Protein AF-A0A2E4KV28-F1 (afdb_monomer_lite)

Foldseek 3Di:
DVVLVLLQQVLQVLLQVLLVQLVVLVVVQVVCVVVVHDRDDRDAFDQWDWDQDPVGIDIDGDDRVLSVQSSVLSNCPSVVVDDLLVSQLSSQVSSVVVCVVVVPPDRRRHPVVSVVVVVVVVDPSVVVNVVVDDPPDDDPDDD

Structure (mmCIF, N/CA/C/O backbone):
data_AF-A0A2E4KV28-F1
#
_entry.id   AF-A0A2E4KV28-F1
#
loop_
_atom_site.group_PDB
_atom_site.id
_atom_site.type_symbol
_atom_site.label_atom_id
_atom_site.label_alt_id
_atom_site.label_comp_id
_atom_site.label_asym_id
_atom_site.label_entity_id
_atom_site.label_seq_id
_atom_site.pdbx_PDB_ins_code
_atom_site.Cartn_x
_atom_site.Cartn_y
_atom_site.Cartn_z
_atom_site.occupancy
_atom_site.B_iso_or_equiv
_atom_site.auth_seq_id
_atom_site.auth_comp_id
_atom_site.auth_asym_id
_atom_site.auth_atom_id
_atom_site.pdbx_PDB_model_num
ATOM 1 N N . MET A 1 1 ? 1.286 -5.032 -21.818 1.00 56.31 1 MET A N 1
ATOM 2 C CA . MET A 1 1 ? 1.246 -3.733 -21.098 1.00 56.31 1 MET A CA 1
ATOM 3 C C . MET A 1 1 ? -0.023 -3.498 -20.263 1.00 56.31 1 MET A C 1
A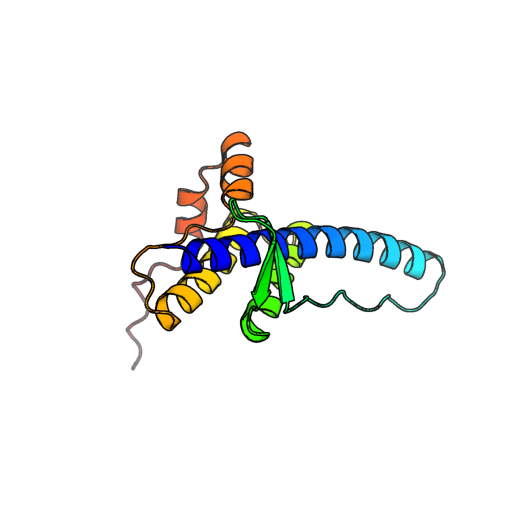TOM 5 O O . MET A 1 1 ? 0.102 -3.059 -19.130 1.00 56.31 1 MET A O 1
ATOM 9 N N . ARG A 1 2 ? -1.240 -3.804 -20.752 1.00 79.25 2 ARG A N 1
ATOM 10 C CA . ARG A 1 2 ? -2.503 -3.498 -20.033 1.00 79.25 2 ARG A CA 1
ATOM 11 C C . ARG A 1 2 ? -2.697 -4.198 -18.677 1.00 79.25 2 ARG A C 1
ATOM 13 O O . ARG A 1 2 ? -3.307 -3.604 -17.798 1.00 79.25 2 ARG A O 1
ATOM 20 N N . ILE A 1 3 ? -2.224 -5.436 -18.502 1.00 83.88 3 ILE A N 1
ATOM 21 C CA . ILE A 1 3 ? -2.482 -6.203 -17.270 1.00 83.88 3 ILE A CA 1
ATOM 22 C C . ILE A 1 3 ? -1.656 -5.705 -16.075 1.00 83.88 3 ILE A C 1
ATOM 24 O O . ILE A 1 3 ? -2.216 -5.524 -15.003 1.00 83.88 3 ILE A O 1
ATOM 28 N N . GLY A 1 4 ? -0.377 -5.365 -16.271 1.00 85.69 4 GLY A N 1
ATOM 29 C CA . GLY A 1 4 ? 0.474 -4.845 -15.194 1.00 85.69 4 GLY A CA 1
ATOM 30 C C . GLY A 1 4 ? -0.035 -3.521 -14.618 1.00 85.69 4 GLY A C 1
ATOM 31 O O . GLY A 1 4 ? -0.110 -3.357 -13.405 1.00 85.69 4 GLY A O 1
ATOM 32 N N . LEU A 1 5 ? -0.519 -2.617 -15.480 1.00 87.12 5 LEU A N 1
ATOM 33 C CA . LEU A 1 5 ? -1.161 -1.372 -15.041 1.00 87.12 5 LEU A CA 1
ATOM 34 C C . LEU A 1 5 ? -2.439 -1.620 -14.224 1.00 87.12 5 LEU A C 1
ATOM 36 O O . LEU A 1 5 ? -2.735 -0.858 -13.308 1.00 87.12 5 LEU A O 1
ATOM 40 N N . ARG A 1 6 ? -3.190 -2.687 -14.532 1.00 89.19 6 ARG A N 1
ATOM 41 C CA . ARG A 1 6 ? -4.394 -3.069 -13.778 1.00 89.19 6 ARG A CA 1
ATOM 42 C C . ARG A 1 6 ? -4.056 -3.698 -12.432 1.00 89.19 6 ARG A C 1
ATOM 44 O O . ARG A 1 6 ? -4.761 -3.412 -11.474 1.00 89.19 6 ARG A O 1
ATOM 51 N N . VAL A 1 7 ? -3.002 -4.514 -12.356 1.00 90.62 7 VAL A N 1
ATOM 52 C CA . VAL A 1 7 ? -2.500 -5.075 -11.088 1.00 90.62 7 VAL A CA 1
ATOM 53 C C . VAL A 1 7 ? -2.096 -3.940 -10.155 1.00 90.62 7 VAL A C 1
ATOM 55 O O . VAL A 1 7 ? -2.652 -3.827 -9.065 1.00 90.62 7 VAL A O 1
ATOM 58 N N . ARG A 1 8 ? -1.224 -3.039 -10.628 1.00 92.12 8 ARG A N 1
ATOM 59 C CA . ARG A 1 8 ? -0.799 -1.864 -9.857 1.00 92.12 8 ARG A CA 1
ATOM 60 C C . ARG A 1 8 ? -1.995 -1.013 -9.430 1.00 92.12 8 ARG A C 1
ATOM 62 O O . ARG A 1 8 ? -2.155 -0.727 -8.254 1.00 92.12 8 ARG A O 1
ATOM 69 N N . GLY A 1 9 ? -2.868 -0.660 -10.377 1.00 92.56 9 GLY A N 1
ATOM 70 C CA . GLY A 1 9 ? -4.043 0.162 -10.089 1.00 92.56 9 GLY A CA 1
ATOM 71 C C . GLY A 1 9 ? -5.007 -0.479 -9.089 1.00 92.56 9 GLY A C 1
ATOM 72 O O . GLY A 1 9 ? -5.608 0.239 -8.295 1.00 92.56 9 GLY A O 1
ATOM 73 N N . HIS A 1 10 ? -5.142 -1.811 -9.097 1.00 94.81 10 HIS A N 1
ATOM 74 C CA . HIS A 1 10 ? -5.923 -2.518 -8.084 1.00 94.81 10 HIS A CA 1
ATOM 75 C C . HIS A 1 10 ? -5.278 -2.367 -6.709 1.00 94.81 10 HIS A C 1
ATOM 77 O O . HIS A 1 10 ? -5.935 -1.957 -5.758 1.00 94.81 10 HIS A O 1
ATOM 83 N N . ILE A 1 11 ? -3.988 -2.675 -6.617 1.00 96.06 11 ILE A N 1
ATOM 84 C CA . ILE A 1 11 ? -3.257 -2.721 -5.350 1.00 96.06 11 ILE A CA 1
ATOM 85 C C . ILE A 1 11 ? -3.156 -1.336 -4.712 1.00 96.06 11 ILE A C 1
ATOM 87 O O . ILE A 1 11 ? -3.500 -1.200 -3.540 1.00 96.06 11 ILE A O 1
ATOM 91 N N . ASP A 1 12 ? -2.806 -0.305 -5.483 1.00 96.69 12 ASP A N 1
ATOM 92 C CA . ASP A 1 12 ? -2.728 1.070 -4.981 1.00 96.69 12 ASP A CA 1
ATOM 93 C C . ASP A 1 12 ? -4.088 1.537 -4.440 1.00 96.69 12 ASP A C 1
ATOM 95 O O . ASP A 1 12 ? -4.186 2.086 -3.343 1.00 96.69 12 ASP A O 1
ATOM 99 N N . LYS A 1 13 ? -5.170 1.270 -5.182 1.00 96.00 13 LYS A N 1
ATOM 100 C CA . LYS A 1 13 ? -6.519 1.660 -4.763 1.00 96.00 13 LYS A CA 1
ATOM 101 C C . LYS A 1 13 ? -6.988 0.870 -3.539 1.00 96.00 13 LYS A C 1
ATOM 103 O O . LYS A 1 13 ? -7.613 1.449 -2.655 1.00 96.00 13 LYS A O 1
ATOM 108 N N . LEU A 1 14 ? -6.687 -0.427 -3.473 1.00 97.06 14 LEU A N 1
ATOM 109 C CA . LEU A 1 14 ? -7.029 -1.274 -2.332 1.00 97.06 14 LEU A CA 1
ATOM 110 C C . LEU A 1 14 ? -6.279 -0.838 -1.067 1.00 97.06 14 LEU A C 1
ATOM 112 O O . LEU A 1 14 ? -6.870 -0.836 0.010 1.00 97.06 14 LEU A O 1
ATOM 116 N N . PHE A 1 15 ? -5.014 -0.428 -1.195 1.00 97.94 15 PHE A N 1
ATOM 117 C CA . PHE A 1 15 ? -4.228 0.119 -0.089 1.00 97.94 15 PHE A CA 1
ATOM 118 C C . PHE A 1 15 ? -4.867 1.395 0.476 1.00 97.94 15 PHE A C 1
ATOM 120 O O . PHE A 1 15 ? -5.078 1.498 1.684 1.00 97.94 15 PHE A O 1
ATOM 127 N N . VAL A 1 16 ? -5.242 2.340 -0.395 1.00 96.69 16 VAL A N 1
ATOM 128 C CA . VAL A 1 16 ? -5.922 3.583 0.015 1.00 96.69 16 VAL A CA 1
ATOM 129 C C . VAL A 1 16 ? -7.276 3.287 0.666 1.00 96.69 16 VAL A C 1
ATOM 131 O O . VAL A 1 16 ? -7.596 3.854 1.708 1.00 96.69 16 VAL A O 1
ATOM 134 N N . GLU A 1 17 ? -8.064 2.370 0.099 1.00 96.06 17 GLU A N 1
ATOM 135 C CA . GLU A 1 17 ? -9.349 1.967 0.683 1.00 96.06 17 GLU A CA 1
ATOM 136 C C . GLU A 1 17 ? -9.172 1.335 2.073 1.00 96.06 17 GLU A C 1
ATOM 138 O O . GLU A 1 17 ? -9.977 1.582 2.973 1.00 96.06 17 GLU A O 1
ATOM 143 N N . ALA A 1 18 ? -8.113 0.547 2.268 1.00 96.00 18 ALA A N 1
ATOM 144 C CA . ALA A 1 18 ? -7.787 -0.043 3.558 1.00 96.00 18 ALA A CA 1
ATOM 145 C C . ALA A 1 18 ? -7.432 1.017 4.605 1.00 96.00 18 ALA A C 1
ATOM 147 O O . ALA A 1 18 ? -7.955 0.959 5.718 1.00 96.00 18 ALA A O 1
ATOM 148 N N . ALA A 1 19 ? -6.612 2.007 4.239 1.00 95.25 19 ALA A N 1
ATOM 149 C CA . ALA A 1 19 ? -6.270 3.126 5.112 1.00 95.25 19 ALA A CA 1
ATOM 150 C C . ALA A 1 19 ? -7.524 3.922 5.520 1.00 95.25 19 ALA A C 1
ATOM 152 O O . ALA A 1 19 ? -7.805 4.085 6.705 1.00 95.25 19 ALA A O 1
ATOM 153 N N . GLN A 1 20 ? -8.371 4.297 4.558 1.00 95.25 20 GLN A N 1
ATOM 154 C CA . GLN A 1 20 ? -9.621 5.021 4.831 1.00 95.25 20 GLN A CA 1
ATOM 155 C C . GLN A 1 20 ? -10.605 4.223 5.702 1.00 95.25 20 GLN A C 1
ATOM 157 O O . GLN A 1 20 ? -11.330 4.787 6.524 1.00 95.25 20 GLN A O 1
ATOM 162 N N . LYS A 1 21 ? -10.681 2.899 5.518 1.00 94.62 21 LYS A N 1
ATOM 163 C CA . LYS A 1 21 ? -11.523 2.035 6.358 1.00 94.62 21 LYS A CA 1
ATOM 164 C C . LYS A 1 21 ? -10.945 1.856 7.759 1.00 94.62 21 LYS A C 1
ATOM 166 O O . LYS A 1 21 ? -11.732 1.758 8.695 1.00 94.62 21 LYS A O 1
ATOM 171 N N . ALA A 1 22 ? -9.621 1.815 7.907 1.00 92.19 22 ALA A N 1
ATOM 172 C CA . ALA A 1 22 ? -8.967 1.759 9.212 1.00 92.19 22 ALA A CA 1
ATOM 173 C C . ALA A 1 22 ? -9.249 3.020 10.032 1.00 92.19 22 ALA A C 1
ATOM 175 O O . ALA A 1 22 ? -9.608 2.911 11.199 1.00 92.19 22 ALA A O 1
ATOM 176 N N . GLU A 1 23 ? -9.167 4.194 9.405 1.00 92.25 23 GLU A N 1
ATOM 177 C CA . GLU A 1 23 ? -9.498 5.475 10.038 1.00 92.25 23 GLU A CA 1
ATOM 178 C C . GLU A 1 23 ? -10.933 5.469 10.586 1.00 92.25 23 GLU A C 1
ATOM 180 O O . GLU A 1 23 ? -11.146 5.595 11.791 1.00 92.25 23 GLU A O 1
ATOM 185 N N . LYS A 1 24 ? -11.914 5.154 9.730 1.00 91.06 24 LYS A N 1
ATOM 186 C CA . LYS A 1 24 ? -13.326 5.051 10.137 1.00 91.06 24 LYS A CA 1
ATOM 187 C C . LYS A 1 24 ? -13.561 3.995 11.215 1.00 91.06 24 LYS A C 1
ATOM 189 O O . LYS A 1 24 ? -14.400 4.182 12.092 1.00 91.06 24 LYS A O 1
ATOM 194 N N . PHE A 1 25 ? -12.871 2.858 11.128 1.00 90.81 25 PHE A N 1
ATOM 195 C CA . PHE A 1 25 ? -12.975 1.798 12.125 1.00 90.81 25 PHE A CA 1
ATOM 196 C C . PHE A 1 25 ? -12.488 2.278 13.494 1.00 90.81 25 PHE A C 1
ATOM 198 O O . PHE A 1 25 ? -13.169 2.030 14.487 1.00 90.81 25 PHE A O 1
ATOM 205 N N . ASN A 1 26 ? -11.363 2.995 13.543 1.00 87.38 26 ASN A N 1
ATOM 206 C CA . ASN A 1 26 ? -10.810 3.536 14.782 1.00 87.38 26 ASN A CA 1
ATOM 207 C C . ASN A 1 26 ? -11.771 4.545 15.433 1.00 87.38 26 ASN A C 1
ATOM 209 O O . ASN A 1 26 ? -12.045 4.427 16.629 1.00 87.38 26 ASN A O 1
ATOM 213 N N . ASP A 1 27 ? -12.365 5.448 14.647 1.00 89.25 27 ASP A N 1
ATOM 214 C CA . ASP A 1 27 ? -13.365 6.408 15.138 1.00 89.25 27 ASP A CA 1
ATOM 215 C C . ASP A 1 27 ? -14.579 5.698 15.756 1.00 89.25 27 ASP A C 1
ATOM 217 O O . ASP A 1 27 ? -15.019 6.000 16.870 1.00 89.25 27 ASP A O 1
ATOM 221 N N . ILE A 1 28 ? -15.116 4.699 15.049 1.00 89.75 28 ILE A N 1
ATOM 222 C CA . ILE A 1 28 ? -16.273 3.926 15.510 1.00 89.75 28 ILE A CA 1
ATOM 223 C C . ILE A 1 28 ? -15.915 3.108 16.755 1.00 89.75 28 ILE A C 1
ATOM 225 O O . ILE A 1 28 ? -16.728 3.028 17.682 1.00 89.75 28 ILE A O 1
ATOM 229 N N . ALA A 1 29 ? -14.723 2.513 16.800 1.00 89.38 29 ALA A N 1
ATOM 230 C CA . ALA A 1 29 ? -14.249 1.742 17.943 1.00 89.38 29 ALA A CA 1
ATOM 231 C C . ALA A 1 29 ? -14.144 2.617 19.197 1.00 89.38 29 ALA A C 1
ATOM 233 O O . ALA A 1 29 ? -14.637 2.214 20.250 1.00 89.38 29 ALA A O 1
ATOM 234 N N . MET A 1 30 ? -13.613 3.840 19.082 1.00 87.94 30 MET A N 1
ATOM 235 C CA . MET A 1 30 ? -13.575 4.800 20.192 1.00 87.94 30 MET A CA 1
ATOM 236 C C . MET A 1 30 ? -14.975 5.129 20.725 1.00 87.94 30 MET A C 1
ATOM 238 O O . MET A 1 30 ? -15.185 5.143 21.939 1.00 87.94 30 MET A O 1
ATOM 242 N N . ILE A 1 31 ? -15.956 5.324 19.838 1.00 90.19 31 ILE A N 1
ATOM 243 C CA . ILE A 1 31 ? -17.353 5.561 20.234 1.00 90.19 31 ILE A CA 1
ATOM 244 C C . ILE A 1 31 ? -17.941 4.338 20.954 1.00 90.19 31 ILE A C 1
ATOM 246 O O . ILE A 1 31 ? -18.626 4.495 21.965 1.00 90.19 31 ILE A O 1
ATOM 250 N N . HIS A 1 32 ? -17.680 3.121 20.467 1.00 90.31 32 HIS A N 1
ATOM 251 C CA . HIS A 1 32 ? -18.184 1.893 21.096 1.00 90.31 32 HIS A CA 1
ATOM 252 C C . HIS A 1 32 ? -17.600 1.702 22.495 1.00 90.31 32 HIS A C 1
ATOM 254 O O . HIS A 1 32 ? -18.356 1.415 23.424 1.00 90.31 32 HIS A O 1
ATOM 260 N N . ILE A 1 33 ? -16.297 1.946 22.657 1.00 89.00 33 ILE A N 1
ATOM 261 C CA . ILE A 1 33 ? -15.613 1.916 23.955 1.00 89.00 33 ILE A CA 1
ATOM 262 C C . ILE A 1 33 ? -16.262 2.920 24.917 1.00 89.00 33 ILE A C 1
ATOM 264 O O . ILE A 1 33 ? -16.626 2.546 26.030 1.00 89.00 33 ILE A O 1
ATOM 268 N N . ALA A 1 34 ? -16.488 4.162 24.477 1.00 90.31 34 ALA A N 1
ATOM 269 C CA . ALA A 1 34 ? -17.135 5.190 25.297 1.00 90.31 34 ALA A CA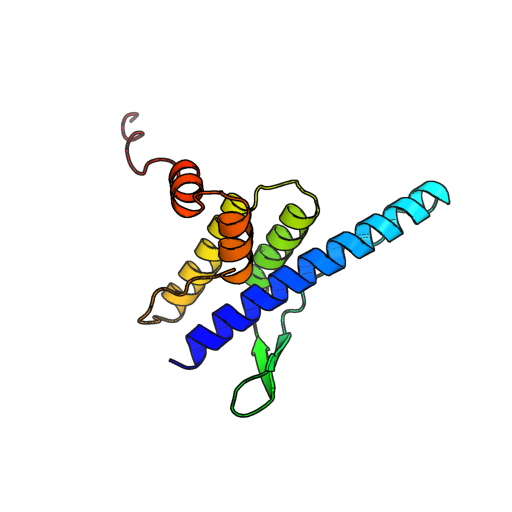 1
ATOM 270 C C . ALA A 1 34 ? -18.580 4.830 25.696 1.00 90.31 34 ALA A C 1
ATOM 272 O O . ALA A 1 34 ? -19.057 5.246 26.749 1.00 90.31 34 ALA A O 1
ATOM 273 N N . GLN A 1 35 ? -19.278 4.046 24.870 1.00 92.25 35 GLN A N 1
ATOM 274 C CA . GLN A 1 35 ? -20.648 3.582 25.113 1.00 92.25 35 GLN A CA 1
ATOM 275 C C . GLN A 1 35 ? -20.723 2.236 25.857 1.00 92.25 35 GLN A C 1
ATOM 277 O O . GLN A 1 35 ? -21.826 1.735 26.072 1.00 92.25 35 GLN A O 1
ATOM 282 N N . GLY A 1 36 ? -19.587 1.621 26.210 1.00 89.81 36 GLY A N 1
ATOM 283 C CA . GLY A 1 36 ? -19.546 0.283 26.813 1.00 89.81 36 GLY A CA 1
ATOM 284 C C . GLY A 1 36 ? -20.055 -0.833 25.889 1.00 89.81 36 GLY A C 1
ATOM 285 O O . GLY A 1 36 ? -20.470 -1.889 26.366 1.00 89.81 36 GLY A O 1
ATOM 286 N N . LYS A 1 37 ? -20.067 -0.602 24.571 1.00 89.62 37 LYS A N 1
ATOM 287 C CA . LYS A 1 37 ? -20.458 -1.593 23.559 1.00 89.62 37 LYS A CA 1
ATOM 288 C C . LYS A 1 37 ? -19.266 -2.469 23.179 1.00 89.62 37 LYS A C 1
ATOM 290 O O . LYS A 1 37 ? -18.112 -2.077 23.334 1.00 89.62 37 LYS A O 1
ATOM 295 N N . SER A 1 38 ? -19.548 -3.651 22.634 1.00 85.50 38 SER A N 1
ATOM 296 C CA . SER A 1 38 ? -18.518 -4.516 22.057 1.00 85.50 38 SER A CA 1
ATOM 297 C C . SER A 1 38 ? -17.772 -3.813 20.920 1.00 85.50 38 SER A C 1
ATOM 299 O O . SER A 1 38 ? -18.354 -2.996 20.205 1.00 85.50 38 SER A O 1
ATOM 301 N N . ALA A 1 39 ? -16.498 -4.164 20.730 1.00 80.75 39 ALA A N 1
ATOM 302 C CA . ALA A 1 39 ? -15.705 -3.647 19.621 1.00 80.75 39 ALA A CA 1
ATOM 303 C C . ALA A 1 39 ? -16.393 -3.933 18.267 1.00 80.75 39 ALA A C 1
ATOM 305 O O . ALA A 1 39 ? -16.970 -5.014 18.100 1.00 80.75 39 ALA A O 1
ATOM 306 N N . PRO A 1 40 ? -16.355 -2.987 17.310 1.00 86.06 40 PRO A N 1
ATOM 307 C CA . PRO A 1 40 ? -16.902 -3.207 15.976 1.00 86.06 40 PRO A CA 1
ATOM 308 C C . PRO A 1 40 ? -16.138 -4.316 15.238 1.00 86.06 40 PRO A C 1
ATOM 310 O O . PRO A 1 40 ? -14.989 -4.625 15.561 1.00 86.06 40 PRO A O 1
ATOM 313 N N . GLU A 1 41 ? -16.762 -4.907 14.218 1.00 86.12 41 GLU A N 1
ATOM 314 C CA . GLU A 1 41 ? -16.074 -5.882 13.369 1.00 86.12 41 GLU A CA 1
ATOM 315 C C . GLU A 1 41 ? -14.975 -5.212 12.528 1.00 86.12 41 GLU A C 1
ATOM 317 O O . GLU A 1 41 ? -15.205 -4.139 11.955 1.00 86.12 41 GLU A O 1
ATOM 322 N N . PRO A 1 42 ? -13.789 -5.837 12.404 1.00 84.44 42 PRO A N 1
ATOM 323 C CA . PRO A 1 42 ? -12.712 -5.292 11.595 1.00 84.44 42 PRO A CA 1
ATOM 324 C C . PRO A 1 42 ? -13.096 -5.284 10.107 1.00 84.44 42 PRO A C 1
ATOM 326 O O . PRO A 1 42 ? -13.729 -6.229 9.615 1.00 84.44 42 PRO A O 1
ATOM 329 N N . PRO A 1 43 ? -12.696 -4.245 9.354 1.00 89.44 43 PRO A N 1
ATOM 330 C CA . PRO A 1 43 ? -13.029 -4.143 7.944 1.00 89.44 43 PRO A CA 1
ATOM 331 C C . PRO A 1 43 ? -12.368 -5.268 7.134 1.00 89.44 43 PRO A C 1
ATOM 333 O O . PRO A 1 43 ? -11.234 -5.667 7.394 1.00 89.44 43 PRO A O 1
ATOM 336 N N . LYS A 1 44 ? -13.085 -5.771 6.122 1.00 89.19 44 LYS A N 1
ATOM 337 C CA . LYS A 1 44 ? -12.613 -6.835 5.222 1.00 89.19 44 LYS A CA 1
ATOM 338 C C . LYS A 1 44 ? -12.257 -6.277 3.835 1.00 89.19 44 LYS A C 1
ATOM 340 O O . LYS A 1 44 ? -12.927 -5.344 3.368 1.00 89.19 44 LYS A O 1
ATOM 345 N N . PRO A 1 45 ? -11.241 -6.844 3.159 1.00 90.69 45 PRO A N 1
ATOM 346 C CA . PRO A 1 45 ? -10.869 -6.432 1.812 1.00 90.69 45 PRO A CA 1
ATOM 347 C C . PRO A 1 45 ? -11.913 -6.857 0.772 1.00 90.69 45 PRO A C 1
ATOM 349 O O . PRO A 1 45 ? -12.381 -7.996 0.817 1.00 90.69 45 PRO A O 1
ATOM 352 N N . PRO A 1 46 ? -12.239 -6.006 -0.214 1.00 91.00 46 PRO A N 1
ATOM 353 C CA . PRO A 1 46 ? -12.881 -6.468 -1.435 1.00 91.00 46 PRO A CA 1
ATOM 354 C C . PRO A 1 46 ? -11.868 -7.197 -2.336 1.00 91.00 46 PRO A C 1
ATOM 356 O O . PRO A 1 46 ? -10.746 -6.741 -2.534 1.00 91.00 46 PRO A O 1
ATOM 359 N N . ASN A 1 47 ? -12.275 -8.322 -2.926 1.00 92.31 47 ASN A N 1
ATOM 360 C CA . ASN A 1 47 ? -11.491 -9.021 -3.956 1.00 92.31 47 ASN A CA 1
ATOM 361 C C . ASN A 1 47 ? -11.730 -8.474 -5.366 1.00 92.31 47 ASN A C 1
ATOM 363 O O . ASN A 1 47 ? -10.907 -8.664 -6.258 1.00 92.31 47 ASN A O 1
ATOM 367 N N . PHE A 1 48 ? -12.882 -7.842 -5.580 1.00 94.00 48 PHE A N 1
ATOM 368 C CA . PHE A 1 48 ? -13.263 -7.238 -6.847 1.00 94.00 48 PHE A CA 1
ATOM 369 C C . PHE A 1 48 ? -13.329 -5.732 -6.683 1.00 94.00 48 PHE A C 1
ATOM 371 O O . PHE A 1 48 ? -13.943 -5.235 -5.740 1.00 94.00 48 PHE A O 1
ATOM 378 N N . MET A 1 49 ? -12.769 -5.001 -7.641 1.00 92.19 49 MET A N 1
ATOM 379 C CA . MET A 1 49 ? -12.910 -3.553 -7.671 1.00 92.19 49 MET A CA 1
ATOM 380 C C . MET A 1 49 ? -13.062 -3.017 -9.086 1.00 92.19 49 MET A C 1
ATOM 382 O O . MET A 1 49 ? -12.534 -3.576 -10.050 1.00 92.19 49 MET A O 1
ATOM 386 N N . LYS A 1 50 ? -13.739 -1.874 -9.198 1.00 92.75 50 LYS A N 1
ATOM 387 C CA . LYS A 1 50 ? -13.776 -1.091 -10.432 1.00 92.75 50 LYS A CA 1
ATOM 388 C C . LYS A 1 50 ? -12.538 -0.211 -10.553 1.00 92.75 50 LYS A C 1
ATOM 390 O O . LYS A 1 50 ? -12.224 0.551 -9.632 1.00 92.75 50 LYS A O 1
ATOM 395 N N . LEU A 1 51 ? -11.885 -0.273 -11.707 1.00 90.25 51 LEU A N 1
ATOM 396 C CA . LEU A 1 51 ? -10.782 0.598 -12.100 1.00 90.25 51 LEU A CA 1
ATOM 397 C C . LEU A 1 51 ? -11.218 1.491 -13.258 1.00 90.25 51 LEU A C 1
ATOM 399 O O . LEU A 1 51 ? -11.801 1.007 -14.229 1.00 90.25 51 LEU A O 1
ATOM 403 N N . LEU A 1 52 ? -10.898 2.782 -13.171 1.00 86.06 52 LEU A N 1
ATOM 404 C CA . LEU A 1 52 ? -11.085 3.709 -14.279 1.00 86.06 52 LEU A CA 1
ATOM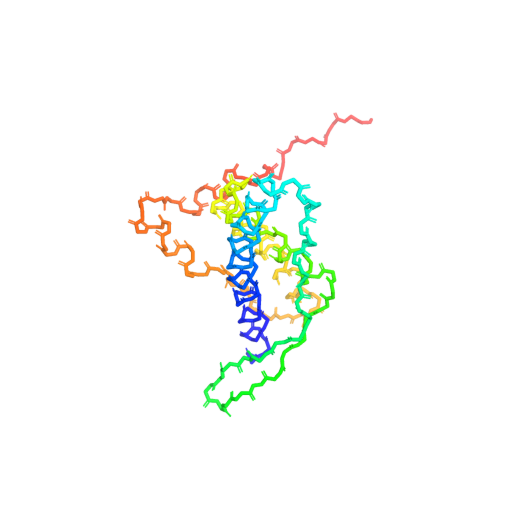 405 C C . LEU A 1 52 ? -9.875 3.622 -15.213 1.00 86.06 52 LEU A C 1
ATOM 407 O O . LEU A 1 52 ? -8.729 3.711 -14.776 1.00 86.06 52 LEU A O 1
ATOM 411 N N . THR A 1 53 ? -10.128 3.429 -16.502 1.00 82.56 53 THR A N 1
ATOM 412 C CA . THR A 1 53 ? -9.100 3.386 -17.548 1.00 82.56 53 THR A CA 1
ATOM 413 C C . THR A 1 53 ? -9.432 4.393 -18.642 1.00 82.56 53 THR A C 1
ATOM 415 O O . THR A 1 53 ? -10.571 4.840 -18.746 1.00 82.56 53 THR A 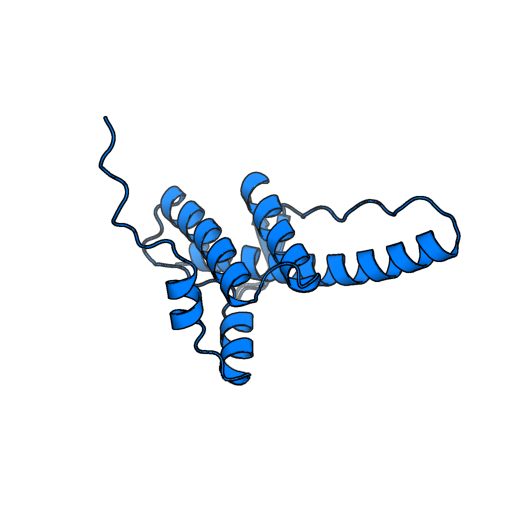O 1
ATOM 418 N N . ALA A 1 54 ? -8.470 4.694 -19.520 1.00 81.69 54 ALA A N 1
ATOM 419 C CA . ALA A 1 54 ? -8.701 5.561 -20.682 1.00 81.69 54 ALA A CA 1
ATOM 420 C C . ALA A 1 54 ? -9.842 5.070 -21.600 1.00 81.69 54 ALA A C 1
ATOM 422 O O . ALA A 1 54 ? -10.432 5.856 -22.329 1.00 81.69 54 ALA A O 1
ATOM 423 N N . SER A 1 55 ? -10.161 3.773 -21.559 1.00 80.94 55 SER A N 1
ATOM 424 C CA . SER A 1 55 ? -11.235 3.140 -22.334 1.00 80.94 55 SER A CA 1
ATOM 425 C C . SER A 1 55 ? -12.534 2.912 -21.541 1.00 80.94 55 SER A C 1
ATOM 427 O O . SER A 1 55 ? -13.401 2.189 -22.021 1.00 80.94 55 SER A O 1
ATOM 429 N N . GLY A 1 56 ? -12.663 3.467 -20.331 1.00 85.62 56 GLY A N 1
ATOM 430 C CA . GLY A 1 56 ? -13.831 3.295 -19.455 1.00 85.62 56 GLY A CA 1
ATOM 431 C C . GLY A 1 56 ? -13.552 2.468 -18.195 1.00 85.62 56 GLY A C 1
ATOM 432 O O . GLY A 1 56 ? -12.396 2.234 -17.824 1.00 85.62 56 GLY A O 1
ATOM 433 N N . GLU A 1 57 ? -14.617 2.043 -17.515 1.00 89.94 57 GLU A N 1
ATOM 434 C CA . GLU A 1 57 ? -14.531 1.241 -16.290 1.00 89.94 57 GLU A CA 1
ATOM 435 C C . GLU A 1 57 ? -14.258 -0.236 -16.594 1.00 89.94 57 GLU A C 1
ATOM 437 O O . GLU A 1 57 ? -14.898 -0.841 -17.454 1.00 89.94 57 GLU A O 1
ATOM 442 N N . VAL A 1 58 ? -13.338 -0.845 -15.846 1.00 90.25 58 VAL A N 1
ATOM 443 C CA . VAL A 1 58 ? -13.090 -2.292 -15.888 1.00 90.25 58 VAL A CA 1
ATOM 444 C C . VAL A 1 58 ? -13.175 -2.887 -14.492 1.00 90.25 58 VAL A C 1
ATOM 446 O O . VAL A 1 58 ? -12.724 -2.284 -13.518 1.00 90.25 58 VAL A O 1
ATOM 449 N N . TRP A 1 59 ? -13.713 -4.099 -14.397 1.00 91.62 59 TRP A N 1
ATOM 450 C CA . TRP A 1 59 ? -13.633 -4.891 -13.177 1.00 91.62 59 TRP A CA 1
ATOM 451 C C . TRP A 1 59 ? -12.277 -5.588 -13.097 1.00 91.62 59 TRP A C 1
ATOM 453 O O . TRP A 1 59 ? -11.817 -6.199 -14.063 1.00 91.62 59 TRP A O 1
ATOM 463 N N . SER A 1 60 ? -11.639 -5.473 -11.940 1.00 92.31 60 SER A N 1
ATOM 464 C CA . SER A 1 60 ? -10.384 -6.132 -11.607 1.00 92.31 60 SER A CA 1
ATOM 465 C C . SER A 1 60 ? -10.616 -7.075 -10.437 1.00 92.31 60 SER A C 1
ATOM 467 O O . SER A 1 60 ? -11.293 -6.708 -9.477 1.00 92.31 60 SER A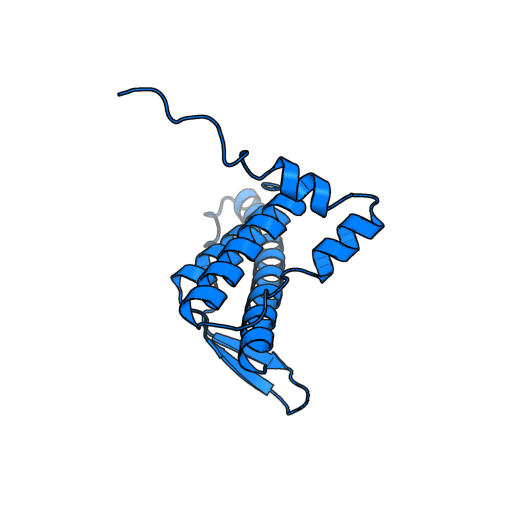 O 1
ATOM 469 N N . TYR A 1 61 ? -10.051 -8.273 -10.527 1.00 93.00 61 TYR A N 1
ATOM 470 C CA . TYR A 1 61 ? -10.043 -9.263 -9.459 1.00 93.00 61 TYR A CA 1
ATOM 471 C C . TYR A 1 61 ? -8.623 -9.421 -8.924 1.00 93.00 61 TYR A C 1
ATOM 473 O O . TYR A 1 61 ? -7.679 -9.520 -9.710 1.00 93.00 61 TYR A O 1
ATOM 481 N N . LEU A 1 62 ? -8.493 -9.470 -7.602 1.00 94.12 62 LEU A N 1
ATOM 482 C CA . LEU A 1 62 ? -7.267 -9.816 -6.901 1.00 94.12 62 LEU A CA 1
ATOM 483 C C . LEU A 1 62 ? -7.538 -11.051 -6.019 1.00 94.12 62 LEU A C 1
ATOM 485 O O . LEU A 1 62 ? -8.495 -11.036 -5.230 1.00 94.12 62 LEU A O 1
ATOM 489 N N . PRO A 1 63 ? -6.725 -12.122 -6.132 1.00 94.69 63 PRO A N 1
ATOM 490 C CA . PRO A 1 63 ? -6.834 -13.284 -5.259 1.00 94.69 63 PRO A CA 1
ATOM 491 C C . PRO A 1 63 ? -6.812 -12.907 -3.777 1.00 94.69 63 PRO A C 1
ATOM 493 O O . PRO A 1 63 ? -6.103 -11.989 -3.365 1.00 94.69 63 PRO A O 1
ATOM 496 N N . GLU A 1 64 ? -7.577 -13.642 -2.969 1.00 94.56 64 GLU A N 1
ATOM 497 C CA . GLU A 1 64 ? -7.817 -13.308 -1.558 1.00 94.56 64 GLU A CA 1
ATOM 498 C C . GLU A 1 64 ? -6.539 -13.234 -0.721 1.00 94.56 64 GLU A C 1
ATOM 500 O O . GLU A 1 64 ? -6.413 -12.376 0.151 1.00 94.56 64 GLU A O 1
ATOM 505 N N . GLN A 1 65 ? -5.566 -14.092 -1.021 1.00 94.38 65 GLN A N 1
ATOM 506 C CA . GLN A 1 65 ? -4.261 -14.072 -0.366 1.00 94.38 65 GLN A CA 1
ATOM 507 C C . GLN A 1 65 ? -3.549 -12.721 -0.531 1.00 94.38 65 GLN A C 1
ATOM 509 O O . GLN A 1 65 ? -3.005 -12.197 0.437 1.00 94.38 65 GLN A O 1
ATOM 514 N N . TYR A 1 66 ? -3.625 -12.103 -1.713 1.00 96.19 66 TYR A N 1
ATOM 515 C CA . TYR A 1 66 ? -3.015 -10.799 -1.968 1.00 96.19 66 TYR A CA 1
ATOM 516 C C . TYR A 1 66 ? -3.883 -9.659 -1.451 1.00 96.19 66 TYR A C 1
ATOM 518 O O . TYR A 1 66 ? -3.354 -8.724 -0.850 1.00 96.19 66 TYR A O 1
ATOM 526 N N . SER A 1 67 ? -5.208 -9.739 -1.620 1.00 96.12 67 SER A N 1
ATOM 527 C CA . SER A 1 67 ? -6.099 -8.675 -1.152 1.00 96.12 67 SER A CA 1
ATOM 528 C C . SER A 1 67 ? -6.030 -8.506 0.367 1.00 96.12 67 SER A C 1
ATOM 530 O O . SER A 1 67 ? -5.934 -7.379 0.846 1.00 96.12 67 SER A O 1
ATOM 532 N N . LYS A 1 68 ? -5.959 -9.605 1.131 1.00 96.00 68 LYS A N 1
ATOM 533 C CA . LYS A 1 68 ? -5.749 -9.572 2.589 1.00 96.00 68 LYS A CA 1
ATOM 534 C C . LYS A 1 68 ? -4.429 -8.922 2.986 1.00 96.00 68 LYS A C 1
ATOM 536 O O . LYS A 1 68 ? -4.414 -8.140 3.934 1.00 96.00 68 LYS A O 1
ATOM 541 N N . LEU A 1 69 ? -3.336 -9.228 2.286 1.00 97.19 69 LEU A N 1
ATOM 542 C CA . LEU A 1 69 ? -2.019 -8.674 2.606 1.00 97.19 69 LEU A CA 1
ATOM 543 C C . LEU A 1 69 ? -1.949 -7.171 2.317 1.00 97.19 69 LEU A C 1
ATOM 545 O O . LEU A 1 69 ? -1.557 -6.407 3.195 1.00 97.19 69 LEU A O 1
ATOM 549 N N . VAL A 1 70 ? -2.390 -6.736 1.133 1.00 97.44 70 VAL A N 1
ATOM 550 C CA . VAL A 1 70 ? -2.429 -5.307 0.771 1.00 97.44 70 VAL A CA 1
ATOM 551 C C . VAL A 1 70 ? -3.299 -4.532 1.756 1.00 97.44 70 VAL A C 1
ATOM 553 O O . VAL A 1 70 ? -2.897 -3.483 2.258 1.00 97.44 70 VAL A O 1
ATOM 556 N N . PHE A 1 71 ? -4.467 -5.080 2.091 1.00 96.50 71 PHE A N 1
ATOM 557 C CA . PHE A 1 71 ? -5.387 -4.447 3.026 1.00 96.50 71 PHE A CA 1
ATOM 558 C C . PHE A 1 71 ? -4.797 -4.351 4.434 1.00 96.50 71 PHE A C 1
ATOM 560 O O . PHE A 1 71 ? -4.834 -3.286 5.045 1.00 96.50 71 PHE A O 1
ATOM 567 N N . LYS A 1 72 ? -4.160 -5.421 4.925 1.00 96.25 72 LYS A N 1
ATOM 568 C CA . LYS A 1 72 ? -3.419 -5.408 6.192 1.00 96.25 72 LYS A CA 1
ATOM 569 C C . LYS A 1 72 ? -2.377 -4.288 6.216 1.00 96.25 72 LYS A C 1
ATOM 571 O O . LYS A 1 72 ? -2.319 -3.557 7.200 1.00 96.25 72 LYS A O 1
ATOM 576 N N . TYR A 1 73 ? -1.564 -4.135 5.170 1.00 97.94 73 TYR A N 1
ATOM 577 C CA . TYR A 1 73 ? -0.514 -3.113 5.152 1.00 97.94 73 TYR A CA 1
ATOM 578 C C . TYR A 1 73 ? -1.064 -1.688 5.081 1.00 97.94 73 TYR A C 1
ATOM 580 O O . TYR A 1 73 ? -0.541 -0.827 5.782 1.00 97.94 73 TYR A O 1
ATOM 588 N N . GLY A 1 74 ? -2.153 -1.453 4.344 1.00 97.06 74 GLY A N 1
ATOM 589 C CA . GLY A 1 74 ? -2.837 -0.156 4.363 1.00 97.06 74 GLY A CA 1
ATOM 590 C C . GLY A 1 74 ? -3.401 0.191 5.745 1.00 97.06 74 GLY A C 1
ATOM 591 O O . GLY A 1 74 ? -3.220 1.309 6.221 1.00 97.06 74 GLY A O 1
ATOM 592 N N . MET A 1 75 ? -4.002 -0.782 6.442 1.00 95.88 75 MET A N 1
ATOM 593 C CA . MET A 1 75 ? -4.478 -0.582 7.818 1.00 95.88 75 MET A CA 1
ATOM 594 C C . MET A 1 75 ? -3.331 -0.320 8.803 1.00 95.88 75 MET A C 1
ATOM 596 O O . MET A 1 75 ? -3.434 0.574 9.639 1.00 95.88 75 MET A O 1
ATOM 600 N N . LEU A 1 76 ? -2.241 -1.093 8.722 1.00 96.06 76 LEU A N 1
ATOM 601 C CA . LEU A 1 76 ? -1.079 -0.920 9.599 1.00 96.06 76 LEU A CA 1
ATOM 602 C C . LEU A 1 76 ? -0.395 0.430 9.375 1.00 96.06 76 LEU A C 1
ATOM 604 O O . LEU A 1 76 ? 0.036 1.044 10.346 1.00 96.06 76 LEU A O 1
ATOM 608 N N . TYR A 1 77 ? -0.305 0.882 8.122 1.00 97.12 77 TYR A N 1
ATOM 609 C CA . TYR A 1 77 ? 0.243 2.193 7.790 1.00 97.12 77 TYR A CA 1
ATOM 610 C C . TYR A 1 77 ? -0.630 3.319 8.361 1.00 97.12 77 TYR A C 1
ATOM 612 O O . TYR A 1 77 ? -0.115 4.160 9.093 1.00 97.12 77 TYR A O 1
ATOM 620 N N . GLN A 1 78 ? -1.952 3.287 8.135 1.00 95.75 78 GLN A N 1
ATOM 621 C CA . GLN A 1 78 ? -2.873 4.282 8.708 1.00 95.75 78 GLN A CA 1
ATOM 622 C C . GLN A 1 78 ? -2.833 4.300 10.241 1.00 95.75 78 GLN A C 1
ATOM 624 O O . GLN A 1 78 ? -2.914 5.357 10.858 1.00 95.75 78 GLN A O 1
ATOM 629 N N . GLY A 1 79 ? -2.712 3.126 10.863 1.00 93.38 79 GLY A N 1
ATOM 630 C CA . GLY A 1 79 ? -2.595 2.989 12.313 1.00 93.38 79 GLY A CA 1
ATOM 631 C C . GLY A 1 79 ? -1.222 3.356 12.881 1.00 93.38 79 GLY A C 1
ATOM 632 O O . GLY A 1 79 ? -1.018 3.149 14.070 1.00 93.38 79 GLY A O 1
ATOM 633 N N . MET A 1 80 ? -0.280 3.844 12.062 1.00 94.62 80 MET A N 1
ATOM 634 C CA . MET A 1 80 ? 1.106 4.157 12.447 1.00 94.62 80 MET A CA 1
ATOM 635 C C . MET A 1 80 ? 1.884 2.965 13.040 1.00 94.62 80 MET A C 1
ATOM 637 O O . MET A 1 80 ? 2.899 3.138 13.710 1.00 94.62 80 MET A O 1
ATOM 641 N N . ASN A 1 81 ? 1.447 1.736 12.756 1.00 95.69 81 ASN A N 1
ATOM 642 C CA . ASN A 1 81 ? 2.100 0.511 13.223 1.00 95.69 81 ASN A CA 1
ATOM 643 C C . ASN A 1 81 ? 3.309 0.128 12.354 1.00 95.69 81 ASN A C 1
ATOM 645 O O . ASN A 1 81 ? 4.135 -0.687 12.763 1.00 95.69 81 ASN A O 1
ATOM 649 N N . ILE A 1 82 ? 3.393 0.666 11.133 1.00 97.25 82 ILE A N 1
ATOM 650 C CA . ILE A 1 82 ? 4.539 0.527 10.229 1.00 97.25 82 ILE A CA 1
ATOM 651 C C . ILE A 1 82 ? 4.850 1.874 9.573 1.00 97.25 82 ILE A C 1
ATOM 653 O O . ILE A 1 82 ? 3.949 2.676 9.335 1.00 97.25 82 ILE A O 1
ATOM 657 N N . SER A 1 83 ? 6.121 2.100 9.238 1.00 97.62 83 SER A N 1
ATOM 658 C CA . SER A 1 83 ? 6.549 3.291 8.503 1.00 97.62 83 SER A CA 1
ATOM 659 C C . SER A 1 83 ? 6.107 3.250 7.035 1.00 97.62 83 SER A C 1
ATOM 661 O O . SER A 1 83 ? 5.835 2.181 6.479 1.00 97.62 83 SER A O 1
ATOM 663 N N . GLY A 1 84 ? 6.088 4.419 6.390 1.00 97.44 84 GLY A N 1
ATOM 664 C CA . GLY A 1 84 ? 5.826 4.552 4.955 1.00 97.44 84 GLY A CA 1
ATOM 665 C C . GLY A 1 84 ? 6.747 3.681 4.083 1.00 97.44 84 GLY A C 1
ATOM 666 O O . GLY A 1 84 ? 6.227 2.865 3.319 1.00 97.44 84 GLY A O 1
ATOM 667 N N . PRO A 1 85 ? 8.086 3.738 4.248 1.00 97.88 85 PRO A N 1
ATOM 668 C CA . PRO A 1 85 ? 9.020 2.864 3.531 1.00 97.88 85 PRO A CA 1
ATOM 669 C C . PRO A 1 85 ? 8.724 1.373 3.724 1.00 97.88 85 PRO A C 1
ATOM 671 O O . PRO A 1 85 ? 8.721 0.604 2.763 1.00 97.88 85 PRO A O 1
ATOM 674 N N . ARG A 1 86 ? 8.369 0.950 4.946 1.00 97.69 86 ARG A N 1
ATOM 675 C CA . ARG A 1 86 ? 8.013 -0.449 5.221 1.00 97.69 86 ARG A CA 1
ATOM 676 C C . ARG A 1 86 ? 6.702 -0.850 4.545 1.00 97.69 86 ARG A C 1
ATOM 678 O O . ARG A 1 86 ? 6.616 -1.959 4.023 1.00 97.69 86 ARG A O 1
ATOM 685 N N . ALA A 1 87 ? 5.699 0.026 4.518 1.00 98.00 87 ALA A N 1
ATOM 686 C CA . ALA A 1 87 ? 4.447 -0.215 3.799 1.00 98.00 87 ALA A CA 1
ATOM 687 C C . ALA A 1 87 ? 4.675 -0.346 2.282 1.00 98.00 87 ALA A C 1
ATOM 689 O O . ALA A 1 87 ? 4.131 -1.260 1.652 1.00 98.00 87 ALA A O 1
ATOM 690 N N . ILE A 1 88 ? 5.526 0.517 1.716 1.00 98.12 88 ILE A N 1
ATOM 691 C CA . ILE A 1 88 ? 5.937 0.472 0.308 1.00 98.12 88 ILE A CA 1
ATOM 692 C C . ILE A 1 88 ? 6.650 -0.841 -0.003 1.00 98.12 88 ILE A C 1
ATOM 694 O O . ILE A 1 88 ? 6.219 -1.552 -0.909 1.00 98.12 88 ILE A O 1
ATOM 698 N N . LEU A 1 89 ? 7.679 -1.201 0.768 1.00 97.38 89 LEU A N 1
ATOM 699 C CA . LEU A 1 89 ? 8.452 -2.430 0.576 1.00 97.38 89 LEU A CA 1
ATOM 700 C C . LEU A 1 89 ? 7.561 -3.680 0.608 1.00 97.38 89 LEU A C 1
ATOM 702 O O . LEU A 1 89 ? 7.628 -4.536 -0.274 1.00 97.38 89 LEU A O 1
ATOM 706 N N . GLN A 1 90 ? 6.686 -3.788 1.607 1.00 97.94 90 GLN A N 1
ATOM 707 C CA . GLN A 1 90 ? 5.815 -4.954 1.745 1.00 97.94 90 GLN A CA 1
ATOM 708 C C . GLN A 1 90 ? 4.776 -5.051 0.619 1.00 97.94 90 GLN A C 1
ATOM 710 O O . GLN A 1 90 ? 4.480 -6.147 0.144 1.00 97.94 90 GLN A O 1
ATOM 715 N N . THR A 1 91 ? 4.250 -3.916 0.155 1.00 97.50 91 THR A N 1
ATOM 716 C CA . THR A 1 91 ? 3.312 -3.882 -0.977 1.00 97.50 91 THR A CA 1
ATOM 717 C C . THR A 1 91 ? 4.025 -4.170 -2.304 1.00 97.50 91 THR A C 1
ATOM 719 O O . THR A 1 91 ? 3.475 -4.874 -3.152 1.00 97.50 91 THR A O 1
ATOM 722 N N . GLN A 1 92 ? 5.274 -3.717 -2.453 1.00 96.62 92 GLN A N 1
ATOM 723 C CA . GLN A 1 92 ? 6.143 -4.019 -3.593 1.00 96.62 92 GLN A CA 1
ATOM 724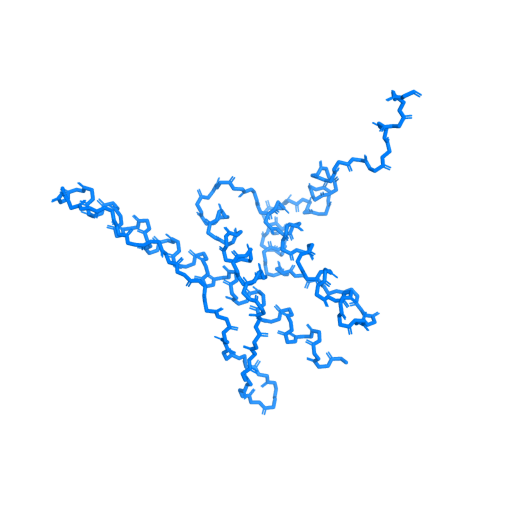 C C . GLN A 1 92 ? 6.359 -5.525 -3.751 1.00 96.62 92 GLN A C 1
ATOM 726 O O . GLN A 1 92 ? 6.059 -6.063 -4.812 1.00 96.62 92 GLN A O 1
ATOM 731 N N . ARG A 1 93 ? 6.697 -6.235 -2.667 1.00 95.75 93 ARG A N 1
ATOM 732 C CA . ARG A 1 93 ? 6.865 -7.702 -2.682 1.00 95.75 93 ARG A CA 1
ATOM 733 C C . ARG A 1 93 ? 5.621 -8.457 -3.156 1.00 95.75 93 ARG A C 1
ATOM 735 O O . ARG A 1 93 ? 5.732 -9.470 -3.843 1.00 95.75 93 ARG A O 1
ATOM 742 N N . ILE A 1 94 ? 4.426 -7.965 -2.822 1.00 95.81 94 ILE A N 1
ATOM 743 C CA . ILE A 1 94 ? 3.163 -8.551 -3.299 1.00 95.81 94 ILE A CA 1
ATOM 744 C C . ILE A 1 94 ? 3.032 -8.376 -4.813 1.00 95.81 94 ILE A C 1
ATOM 746 O O . ILE A 1 94 ? 2.698 -9.324 -5.524 1.00 95.81 94 ILE A O 1
ATOM 750 N N . VAL A 1 95 ? 3.295 -7.166 -5.308 1.00 94.62 95 VAL A N 1
ATOM 751 C CA . VAL A 1 95 ? 3.252 -6.873 -6.743 1.00 94.62 95 VAL A CA 1
ATOM 752 C C . VAL A 1 95 ? 4.295 -7.683 -7.506 1.00 94.62 95 VAL A C 1
ATOM 754 O O . VAL A 1 95 ? 3.970 -8.200 -8.574 1.00 94.62 95 VAL A O 1
ATOM 757 N N . ASP A 1 96 ? 5.493 -7.856 -6.955 1.00 94.06 96 ASP A N 1
ATOM 758 C CA . ASP A 1 96 ? 6.569 -8.635 -7.572 1.00 94.06 96 ASP A CA 1
ATOM 759 C C . ASP A 1 96 ? 6.222 -10.129 -7.646 1.00 94.06 96 ASP A C 1
ATOM 761 O O . ASP A 1 96 ? 6.444 -10.760 -8.683 1.00 94.06 96 ASP A O 1
ATOM 765 N N . SER A 1 97 ? 5.587 -10.687 -6.605 1.00 93.69 97 SER A N 1
ATOM 766 C CA . SER A 1 97 ? 5.056 -12.062 -6.631 1.00 93.69 97 SER A CA 1
ATOM 767 C C . SER A 1 97 ? 4.031 -12.235 -7.752 1.00 93.69 97 SER A C 1
ATOM 769 O O . SER A 1 97 ? 4.161 -13.127 -8.589 1.00 93.69 97 SER A O 1
ATOM 771 N N . ILE A 1 98 ? 3.051 -11.328 -7.838 1.00 93.19 98 ILE A N 1
ATOM 772 C CA . ILE A 1 98 ? 2.016 -11.370 -8.881 1.00 93.19 98 ILE A CA 1
ATOM 773 C C . ILE A 1 98 ? 2.637 -11.192 -10.271 1.00 93.19 98 ILE A C 1
ATOM 775 O O . ILE A 1 98 ? 2.244 -11.870 -11.222 1.00 93.19 98 ILE A O 1
ATOM 779 N N . ALA A 1 99 ? 3.603 -10.284 -10.415 1.00 92.19 99 ALA A N 1
ATOM 780 C CA . ALA A 1 99 ? 4.298 -10.057 -11.675 1.00 92.19 99 ALA A CA 1
ATOM 781 C C . ALA A 1 99 ? 5.073 -11.303 -12.119 1.00 92.19 99 ALA A C 1
ATOM 783 O O . ALA A 1 99 ? 5.025 -11.653 -13.301 1.00 92.19 99 ALA A O 1
ATOM 784 N N . THR A 1 100 ? 5.710 -12.000 -11.177 1.00 92.75 100 THR A N 1
ATOM 785 C CA . THR A 1 100 ? 6.421 -13.263 -11.410 1.00 92.75 100 THR A CA 1
ATOM 786 C C . THR A 1 100 ? 5.456 -14.367 -11.845 1.00 92.75 100 THR A C 1
ATOM 788 O O . THR A 1 100 ? 5.665 -14.991 -12.887 1.00 92.75 100 THR A O 1
ATOM 791 N N . GLU A 1 101 ? 4.352 -14.560 -11.120 1.00 92.38 101 GLU A N 1
ATOM 792 C CA . GLU A 1 101 ? 3.319 -15.557 -11.444 1.00 92.38 101 GLU A CA 1
ATOM 793 C C . GLU A 1 101 ? 2.695 -15.329 -12.825 1.00 92.38 101 GLU A C 1
ATOM 795 O O . GLU A 1 101 ? 2.471 -16.272 -13.586 1.00 92.38 101 GLU A O 1
ATOM 800 N N . LEU A 1 102 ? 2.452 -14.066 -13.179 1.00 90.44 102 LEU A N 1
ATOM 801 C CA . LEU A 1 102 ? 1.876 -13.674 -14.465 1.00 90.44 102 LEU A CA 1
ATOM 802 C C . LEU A 1 102 ? 2.922 -13.508 -15.579 1.00 90.44 102 LEU A C 1
ATOM 804 O O . LEU A 1 102 ? 2.548 -13.149 -16.699 1.00 90.44 102 LEU A O 1
ATOM 808 N N . LYS A 1 103 ? 4.209 -13.758 -15.294 1.00 91.38 103 LYS A N 1
ATOM 809 C CA . LYS A 1 103 ? 5.340 -13.596 -16.225 1.00 91.38 103 LYS A CA 1
ATOM 810 C C . LYS A 1 103 ? 5.338 -12.228 -16.914 1.00 91.38 103 LYS A C 1
ATOM 812 O O . LYS A 1 103 ? 5.471 -12.120 -18.137 1.00 91.38 103 LYS A O 1
ATOM 817 N N . LEU A 1 104 ? 5.121 -11.169 -16.136 1.00 88.50 104 LEU A N 1
ATOM 818 C CA . LEU A 1 104 ? 5.093 -9.810 -16.661 1.00 88.50 104 LEU A CA 1
ATOM 819 C C . LEU A 1 104 ? 6.522 -9.343 -16.982 1.00 88.50 104 LEU A C 1
ATOM 821 O O . LEU A 1 104 ? 7.410 -9.501 -16.153 1.00 88.50 104 LEU A O 1
ATOM 825 N N . PRO A 1 105 ? 6.755 -8.729 -18.156 1.00 73.38 105 PRO A N 1
ATOM 826 C CA . PRO A 1 105 ? 8.102 -8.355 -18.598 1.00 73.38 105 PRO A CA 1
ATOM 827 C C . PRO A 1 105 ? 8.680 -7.124 -17.883 1.00 73.38 105 PRO A C 1
ATOM 829 O O . PRO A 1 105 ? 9.850 -6.813 -18.072 1.00 73.38 105 PRO A O 1
ATOM 832 N N . ASN A 1 106 ? 7.873 -6.402 -17.099 1.00 69.50 106 ASN A N 1
ATOM 833 C CA . ASN A 1 106 ? 8.254 -5.126 -16.497 1.00 69.50 106 ASN A CA 1
ATOM 834 C C . ASN A 1 106 ? 8.138 -5.207 -14.976 1.00 69.50 106 ASN A C 1
ATOM 836 O O . ASN A 1 106 ? 7.100 -5.651 -14.477 1.00 69.50 106 ASN A O 1
ATOM 840 N N . SER A 1 107 ? 9.137 -4.673 -14.268 1.00 77.81 107 SER A N 1
ATOM 841 C CA . SER A 1 107 ? 8.996 -4.349 -12.847 1.00 77.81 107 SER A CA 1
ATOM 842 C C . SER A 1 107 ? 7.885 -3.310 -12.672 1.00 77.81 107 SER A C 1
ATOM 844 O O . SER A 1 107 ? 7.800 -2.323 -13.413 1.00 77.81 107 SER A O 1
ATOM 846 N N . LEU A 1 108 ? 6.973 -3.577 -11.743 1.00 88.62 108 LEU A N 1
ATOM 847 C CA . LEU A 1 108 ? 5.823 -2.730 -11.461 1.00 88.62 108 LEU A CA 1
ATOM 848 C C . LEU A 1 108 ? 6.084 -1.983 -10.159 1.00 88.62 108 LEU A C 1
ATOM 850 O O . LEU A 1 108 ? 6.036 -2.582 -9.096 1.00 88.62 108 LEU A O 1
ATOM 854 N N . VAL A 1 109 ? 6.292 -0.671 -10.224 1.00 92.25 109 VAL A N 1
ATOM 855 C CA . VAL A 1 109 ? 6.435 0.152 -9.013 1.00 92.25 109 VAL A CA 1
ATOM 856 C C . VAL A 1 109 ? 5.058 0.443 -8.417 1.00 92.25 109 VAL A C 1
ATOM 858 O O . VAL A 1 109 ? 4.176 0.937 -9.124 1.00 92.25 109 VAL A O 1
ATOM 861 N N . THR A 1 110 ? 4.876 0.141 -7.132 1.00 94.62 110 THR A N 1
ATOM 862 C CA . THR A 1 110 ? 3.619 0.332 -6.372 1.00 94.62 110 THR A CA 1
ATOM 863 C C . THR A 1 110 ? 3.699 1.541 -5.438 1.00 94.62 110 THR A C 1
ATOM 865 O O . THR A 1 110 ? 4.801 1.974 -5.084 1.00 94.62 110 THR A O 1
ATOM 868 N N . LEU A 1 111 ? 2.535 2.059 -5.022 1.00 96.81 111 LEU A N 1
ATOM 869 C CA . LEU A 1 111 ? 2.386 3.163 -4.064 1.00 96.81 111 LEU A CA 1
ATOM 870 C C . LEU A 1 111 ? 3.205 4.410 -4.437 1.00 96.81 111 LEU A C 1
ATOM 872 O O . LEU A 1 111 ? 3.760 5.093 -3.579 1.00 96.81 111 LEU A O 1
ATOM 876 N N . ASP A 1 112 ? 3.253 4.735 -5.732 1.00 96.12 112 ASP A N 1
ATOM 877 C CA . ASP A 1 112 ? 3.979 5.899 -6.266 1.00 96.12 112 ASP A CA 1
ATOM 878 C C . ASP A 1 112 ? 3.512 7.222 -5.632 1.00 96.12 112 ASP A C 1
ATOM 880 O O . ASP A 1 112 ? 4.304 8.136 -5.427 1.00 96.12 112 ASP A O 1
ATOM 884 N N . PHE A 1 113 ? 2.232 7.305 -5.250 1.00 96.19 113 PHE A N 1
ATOM 885 C CA . PHE A 1 113 ? 1.699 8.451 -4.511 1.00 96.19 113 PHE A CA 1
ATOM 886 C C . PHE A 1 113 ? 2.370 8.619 -3.137 1.00 96.19 113 PHE A C 1
ATOM 888 O O . PHE A 1 113 ? 2.728 9.732 -2.772 1.00 96.19 113 PHE A O 1
ATOM 895 N N . LEU A 1 114 ? 2.580 7.521 -2.402 1.00 97.62 114 LEU A N 1
ATOM 896 C CA . LEU A 1 114 ? 3.174 7.547 -1.067 1.00 97.62 114 LEU A CA 1
ATOM 897 C C . LEU A 1 114 ? 4.678 7.811 -1.151 1.00 97.62 114 LEU A C 1
ATOM 899 O O . LEU A 1 114 ? 5.208 8.584 -0.363 1.00 97.62 114 LEU A O 1
ATOM 903 N N . ARG A 1 115 ? 5.355 7.222 -2.144 1.00 97.94 115 ARG A N 1
ATOM 904 C CA . ARG A 1 115 ? 6.769 7.509 -2.432 1.00 97.94 115 ARG A CA 1
ATOM 905 C C . ARG A 1 115 ? 6.999 9.005 -2.649 1.00 97.94 115 ARG A C 1
ATOM 907 O O . ARG A 1 115 ? 7.895 9.573 -2.039 1.00 97.94 115 ARG A O 1
ATOM 914 N N . LYS A 1 116 ? 6.165 9.639 -3.481 1.00 98.06 116 LYS A N 1
ATOM 915 C CA . LYS A 1 116 ? 6.240 11.084 -3.744 1.00 98.06 116 LYS A CA 1
ATOM 916 C C . LYS A 1 116 ? 5.968 11.909 -2.497 1.00 98.06 116 LYS A C 1
ATOM 918 O O . LYS A 1 116 ? 6.750 12.803 -2.210 1.00 98.06 116 LYS A O 1
ATOM 923 N N . GLN A 1 117 ? 4.923 11.569 -1.744 1.00 97.50 117 GLN A N 1
ATOM 924 C CA . GLN A 1 117 ? 4.594 12.275 -0.508 1.00 97.50 117 GLN A CA 1
ATOM 925 C C . GLN A 1 117 ? 5.769 12.254 0.486 1.00 97.50 117 GLN A C 1
ATOM 927 O O . GLN A 1 117 ? 6.170 13.294 0.988 1.00 97.50 117 GLN A O 1
ATOM 932 N N . LEU A 1 118 ? 6.373 11.087 0.724 1.00 97.56 118 LEU A N 1
ATOM 933 C CA . LEU A 1 118 ? 7.509 10.961 1.644 1.00 97.56 118 LEU A CA 1
ATOM 934 C C . LEU A 1 118 ? 8.758 11.696 1.132 1.00 97.56 118 LEU A C 1
ATOM 936 O O . LEU A 1 118 ? 9.484 12.302 1.917 1.00 97.56 118 LEU A O 1
ATOM 940 N N . ALA A 1 119 ? 9.003 11.679 -0.180 1.00 97.38 119 ALA A N 1
ATOM 941 C CA . ALA A 1 119 ? 10.098 12.438 -0.779 1.00 97.38 119 ALA A CA 1
ATOM 942 C C . ALA A 1 119 ? 9.895 13.959 -0.632 1.00 97.38 119 ALA A C 1
ATOM 944 O O . ALA A 1 119 ? 10.849 14.683 -0.352 1.00 97.38 119 ALA A O 1
ATOM 945 N N . GLU A 1 120 ? 8.658 14.446 -0.765 1.00 97.69 120 GLU A N 1
ATOM 946 C CA . GLU A 1 120 ? 8.291 15.845 -0.496 1.00 97.69 120 GLU A CA 1
ATOM 947 C C . GLU A 1 120 ? 8.471 16.217 0.987 1.00 97.69 120 GLU A C 1
ATOM 949 O O . GLU A 1 120 ? 8.831 17.352 1.297 1.00 97.69 120 GLU A O 1
ATOM 954 N N . GLU A 1 121 ? 8.306 15.255 1.899 1.00 96.56 121 GLU A N 1
ATOM 955 C CA . GLU A 1 121 ? 8.620 15.378 3.331 1.00 96.56 121 GLU A CA 1
ATOM 956 C C . GLU A 1 121 ? 10.138 15.304 3.631 1.00 96.56 121 GLU A C 1
ATOM 958 O O . GLU A 1 121 ? 10.551 15.414 4.786 1.00 96.56 121 GLU A O 1
ATOM 963 N N . GLY A 1 122 ? 10.988 15.160 2.606 1.00 96.19 122 GLY A N 1
ATOM 964 C CA . GLY A 1 122 ? 12.450 15.148 2.724 1.00 96.19 122 GLY A CA 1
ATOM 965 C C . GLY A 1 122 ? 13.063 13.776 3.024 1.00 96.19 122 GLY A C 1
ATOM 966 O O . GLY A 1 122 ? 14.238 13.707 3.383 1.00 96.19 122 GLY A O 1
ATOM 967 N N . MET A 1 123 ? 12.296 12.691 2.892 1.00 96.88 123 MET A N 1
ATOM 968 C CA . MET A 1 123 ? 12.772 11.323 3.109 1.00 96.88 123 MET A CA 1
ATOM 969 C C . MET A 1 123 ? 13.415 10.741 1.844 1.00 96.88 123 MET A C 1
ATOM 971 O O . MET A 1 123 ? 12.806 10.740 0.773 1.00 96.88 123 MET A O 1
ATOM 975 N N . ASP A 1 124 ? 14.607 10.155 1.977 1.00 96.19 124 ASP A N 1
ATOM 976 C CA . ASP A 1 124 ? 15.177 9.290 0.938 1.00 96.19 124 ASP A CA 1
ATOM 977 C C . ASP A 1 124 ? 14.531 7.900 1.023 1.00 96.19 124 ASP A C 1
ATOM 979 O O . ASP A 1 124 ? 14.993 6.999 1.723 1.00 96.19 124 ASP A O 1
ATOM 983 N N . VAL A 1 125 ? 13.394 7.750 0.344 1.00 95.19 125 VAL A N 1
ATOM 984 C CA . VAL A 1 125 ? 12.564 6.541 0.416 1.00 95.19 125 VAL A CA 1
ATOM 985 C C . VAL A 1 125 ? 13.324 5.293 -0.034 1.00 95.19 125 VAL A C 1
ATOM 987 O O . VAL A 1 125 ? 13.113 4.224 0.535 1.00 95.19 125 VAL A O 1
ATOM 990 N N . ASP A 1 126 ? 14.190 5.403 -1.039 1.00 93.56 126 ASP A N 1
ATOM 991 C CA . ASP A 1 126 ? 14.908 4.246 -1.571 1.00 93.56 126 ASP A CA 1
ATOM 992 C C . ASP A 1 126 ? 16.035 3.814 -0.624 1.00 93.56 126 ASP A C 1
ATOM 994 O O . ASP A 1 126 ? 16.197 2.613 -0.392 1.00 93.56 126 ASP A O 1
ATOM 998 N N . ALA A 1 127 ? 16.743 4.762 0.003 1.00 95.25 127 ALA A N 1
ATOM 999 C CA . ALA A 1 127 ? 17.709 4.451 1.057 1.00 95.25 127 ALA A CA 1
ATOM 1000 C C . ALA A 1 127 ? 17.038 3.807 2.286 1.00 95.25 127 ALA A C 1
ATOM 1002 O O . ALA A 1 127 ? 17.531 2.803 2.805 1.00 95.25 127 ALA A O 1
ATOM 1003 N N . GLU A 1 128 ? 15.887 4.330 2.717 1.00 96.12 128 GLU A N 1
ATOM 1004 C CA . GLU A 1 128 ? 15.109 3.764 3.828 1.00 96.12 128 GLU A CA 1
ATOM 1005 C C . GLU A 1 128 ? 14.607 2.349 3.513 1.00 96.12 128 GLU A C 1
ATOM 1007 O O . GLU A 1 128 ? 14.649 1.461 4.363 1.00 96.12 128 GLU A O 1
ATOM 1012 N N . ILE A 1 129 ? 14.148 2.105 2.282 1.00 94.62 129 ILE A N 1
ATOM 1013 C CA . ILE A 1 129 ? 13.753 0.762 1.847 1.00 94.62 129 ILE A CA 1
ATOM 1014 C C . ILE A 1 129 ? 14.961 -0.179 1.844 1.00 94.62 129 ILE A C 1
ATOM 1016 O O . ILE A 1 129 ? 14.842 -1.286 2.367 1.00 94.62 129 ILE A O 1
ATOM 1020 N N . ALA A 1 130 ? 16.112 0.250 1.319 1.00 94.12 130 ALA A N 1
ATOM 1021 C CA . ALA A 1 130 ? 17.328 -0.563 1.295 1.00 94.12 130 ALA A CA 1
ATOM 1022 C C . ALA A 1 130 ? 17.797 -0.945 2.709 1.00 94.12 130 ALA A C 1
ATOM 1024 O O . ALA A 1 130 ? 18.206 -2.079 2.934 1.00 94.12 130 ALA A O 1
ATOM 1025 N N . ALA A 1 131 ? 17.671 -0.038 3.682 1.00 94.19 131 ALA A N 1
ATOM 1026 C CA . ALA A 1 131 ? 17.989 -0.315 5.083 1.00 94.19 131 ALA A CA 1
ATOM 1027 C C . ALA A 1 131 ? 17.016 -1.307 5.757 1.00 94.19 131 ALA A C 1
ATOM 1029 O O . ALA A 1 131 ? 17.359 -1.925 6.765 1.00 94.19 131 ALA A O 1
ATOM 1030 N N . LEU A 1 132 ? 15.795 -1.458 5.228 1.00 91.06 132 LEU A N 1
ATOM 1031 C CA . LEU A 1 132 ? 14.785 -2.394 5.734 1.00 91.06 132 LEU A CA 1
ATOM 1032 C C . LEU A 1 132 ? 14.929 -3.812 5.173 1.00 91.06 132 LEU A C 1
ATOM 1034 O O . LEU A 1 132 ? 14.336 -4.745 5.730 1.00 91.06 132 LEU A O 1
ATOM 1038 N N . GLU A 1 133 ? 15.651 -3.986 4.069 1.00 79.31 133 GLU A N 1
ATOM 1039 C CA . GLU A 1 133 ? 15.955 -5.306 3.537 1.00 79.31 133 GLU A CA 1
ATOM 1040 C C . GLU A 1 133 ? 17.121 -5.899 4.339 1.00 79.31 133 GLU A C 1
ATOM 1042 O O . GLU A 1 133 ? 18.181 -5.280 4.416 1.00 79.31 133 GLU A O 1
ATOM 1047 N N . PRO A 1 134 ? 16.959 -7.066 4.995 1.00 62.75 134 PRO A N 1
ATOM 1048 C CA . PRO A 1 134 ? 18.107 -7.732 5.592 1.00 62.75 134 PRO A CA 1
ATOM 1049 C C . PRO A 1 134 ? 19.100 -8.014 4.465 1.00 62.75 134 PRO A C 1
ATOM 1051 O O . PRO A 1 134 ? 18.706 -8.552 3.431 1.00 62.75 134 PRO A O 1
ATOM 1054 N N . GLY A 1 135 ? 20.355 -7.597 4.646 1.00 48.44 135 GLY A N 1
ATOM 1055 C CA . GLY A 1 135 ? 21.410 -7.847 3.674 1.00 48.44 135 GLY A CA 1
ATOM 1056 C C . GLY A 1 135 ? 21.431 -9.329 3.315 1.00 48.44 135 GLY A C 1
ATOM 1057 O O . GLY A 1 135 ? 21.594 -10.180 4.186 1.00 48.44 135 GLY A O 1
ATOM 1058 N N . ASP A 1 136 ? 21.219 -9.624 2.039 1.00 48.00 136 ASP A N 1
ATOM 1059 C CA . ASP A 1 136 ? 21.246 -10.965 1.462 1.00 48.00 136 ASP A CA 1
ATOM 1060 C C . ASP A 1 136 ? 22.711 -11.460 1.450 1.00 48.00 136 ASP A C 1
ATOM 1062 O O . ASP A 1 136 ? 23.391 -11.458 0.425 1.00 48.00 136 ASP A O 1
ATOM 1066 N N . GLY A 1 137 ? 23.260 -11.778 2.630 1.00 46.84 137 GLY A N 1
ATOM 1067 C CA . GLY A 1 137 ? 24.651 -12.208 2.771 1.00 46.84 137 GLY A CA 1
ATOM 1068 C C . GLY A 1 137 ? 25.237 -12.079 4.176 1.00 46.84 137 GLY A C 1
ATOM 1069 O O . GLY A 1 137 ? 26.021 -11.168 4.412 1.00 46.84 137 GLY A O 1
ATOM 1070 N N . ALA A 1 138 ? 24.883 -13.004 5.072 1.00 41.28 138 ALA A N 1
ATOM 1071 C CA . ALA A 1 138 ? 25.743 -13.607 6.104 1.00 41.28 138 ALA A CA 1
ATOM 1072 C C . ALA A 1 138 ? 24.847 -14.319 7.124 1.00 41.28 138 ALA A C 1
ATOM 1074 O O . ALA A 1 138 ? 24.457 -13.713 8.106 1.00 41.28 138 ALA A O 1
ATOM 1075 N N . ASP A 1 139 ? 24.476 -15.564 6.827 1.00 43.78 139 ASP A N 1
ATOM 1076 C CA . ASP A 1 139 ? 24.169 -16.621 7.806 1.00 43.78 139 ASP A CA 1
ATOM 1077 C C . ASP A 1 139 ? 24.106 -17.949 7.028 1.00 43.78 139 ASP A C 1
ATOM 1079 O O . ASP A 1 139 ? 23.082 -18.617 6.899 1.00 43.78 139 ASP A O 1
ATOM 1083 N N . LEU A 1 140 ? 25.241 -18.291 6.416 1.00 49.88 140 LEU A N 1
ATOM 1084 C CA . LEU A 1 140 ? 25.564 -19.654 6.005 1.00 49.88 140 LEU A CA 1
ATOM 1085 C C . LEU A 1 140 ? 26.849 -20.044 6.727 1.00 49.88 140 LEU A C 1
ATOM 1087 O O . LEU A 1 140 ? 27.914 -20.030 6.125 1.00 49.88 140 LEU A O 1
ATOM 1091 N N . GLU A 1 141 ? 26.742 -20.345 8.017 1.00 42.31 141 GLU A N 1
ATOM 1092 C CA . GLU A 1 141 ? 27.683 -21.219 8.721 1.00 42.31 141 GLU A CA 1
ATOM 1093 C C . GLU A 1 141 ? 27.074 -21.644 10.064 1.00 42.31 141 GLU A C 1
ATOM 1095 O O . GLU A 1 141 ? 27.301 -21.029 11.095 1.00 42.31 141 GLU A O 1
ATOM 1100 N N . GLU A 1 142 ? 26.255 -22.697 10.032 1.00 38.31 142 GLU A N 1
ATOM 1101 C CA . GLU A 1 142 ? 26.237 -23.709 11.094 1.00 38.31 142 GLU A CA 1
ATOM 1102 C C . GLU A 1 142 ? 25.469 -24.945 10.604 1.00 38.31 142 GLU A C 1
ATOM 1104 O O . GLU A 1 142 ? 24.265 -25.078 10.822 1.00 38.31 142 GLU A O 1
ATOM 1109 N N . VAL A 1 143 ? 26.179 -25.842 9.907 1.00 38.69 143 VAL A N 1
ATOM 1110 C CA . VAL A 1 143 ? 26.014 -27.300 10.057 1.00 38.69 143 VAL A CA 1
ATOM 1111 C C . VAL A 1 143 ? 27.356 -27.983 9.830 1.00 38.69 143 VAL A C 1
ATOM 1113 O O . VAL A 1 143 ? 27.972 -27.709 8.776 1.00 38.69 143 VAL A O 1
#

Sequence (143 aa):
MRIGLRVRGHIDKLFVEAAQKAEKFNDIAMIHIAQGKSAPEPPKPPNFMKLLTASGEVWSYLPEQYSKLVFKYGMLYQGMNISGPRAILQTQRIVDSIATELKLPNSLVTLDFLRKQLAEEGMDVDAEIAALEPGDGADLEEV

pLDDT: mean 88.97, std 13.29, range [38.31, 98.12]

Radius of gyration: 17.63 Å; chains: 1; bounding box: 48×43×49 Å

Secondary structure (DSSP, 8-state):
-HHHHHHHHHHHHHHHHHHHHHHHHHHHHHHHHHTTPPPPPPP---SEEEEEETTEEEEEE--HHHHHHHHHHHHHHHTTSS-HHHHHHHHHHHHHHHHHHTT-SS-----HHHHHHHHHTT--HHHHHHHHSPPS-------